Protein AF-A0A6G4ZWG2-F1 (afdb_monomer_lite)

Structure (mmCIF, N/CA/C/O backbone):
data_AF-A0A6G4ZWG2-F1
#
_entry.id   AF-A0A6G4ZWG2-F1
#
loop_
_atom_site.group_PDB
_atom_site.id
_atom_site.type_symbol
_atom_site.label_atom_id
_atom_site.label_alt_id
_atom_site.label_comp_id
_atom_site.label_asym_id
_atom_site.label_entity_id
_atom_site.label_seq_id
_atom_site.pdbx_PDB_ins_code
_atom_site.Cartn_x
_atom_site.Cartn_y
_atom_site.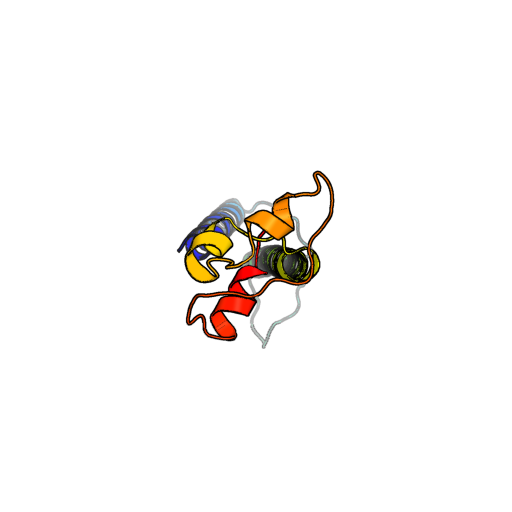Cartn_z
_atom_site.occupancy
_atom_site.B_iso_or_equiv
_atom_site.auth_seq_id
_atom_site.auth_comp_id
_atom_site.auth_asym_id
_atom_site.auth_atom_id
_atom_site.pdbx_PDB_model_num
ATOM 1 N N . MET A 1 1 ? -9.240 -9.780 -1.424 1.00 64.38 1 MET A N 1
ATOM 2 C CA . MET A 1 1 ? -9.679 -9.386 -2.782 1.00 64.38 1 MET A CA 1
ATOM 3 C C . MET A 1 1 ? -9.411 -7.912 -3.076 1.00 64.38 1 MET A C 1
ATOM 5 O O . MET A 1 1 ? -8.618 -7.652 -3.965 1.00 64.38 1 MET A O 1
ATOM 9 N N . LEU A 1 2 ? -9.951 -6.949 -2.316 1.00 79.31 2 LEU A N 1
ATOM 10 C CA . LEU A 1 2 ? -9.750 -5.513 -2.598 1.00 79.31 2 LEU A CA 1
ATOM 11 C C . LEU A 1 2 ? -8.271 -5.064 -2.559 1.00 79.31 2 LEU A C 1
ATOM 13 O O . LEU A 1 2 ? -7.818 -4.364 -3.457 1.00 79.31 2 LEU A O 1
ATOM 17 N N . TYR A 1 3 ? -7.496 -5.540 -1.577 1.00 79.94 3 TYR A N 1
ATOM 18 C CA . TYR A 1 3 ? -6.060 -5.236 -1.470 1.00 79.94 3 TYR A CA 1
ATOM 19 C C . TYR A 1 3 ? -5.234 -5.740 -2.658 1.00 79.94 3 TYR A C 1
ATOM 21 O O . TYR A 1 3 ? -4.290 -5.075 -3.070 1.00 79.94 3 TYR A O 1
ATOM 29 N N . ALA A 1 4 ? -5.607 -6.888 -3.232 1.00 81.31 4 ALA A N 1
ATOM 30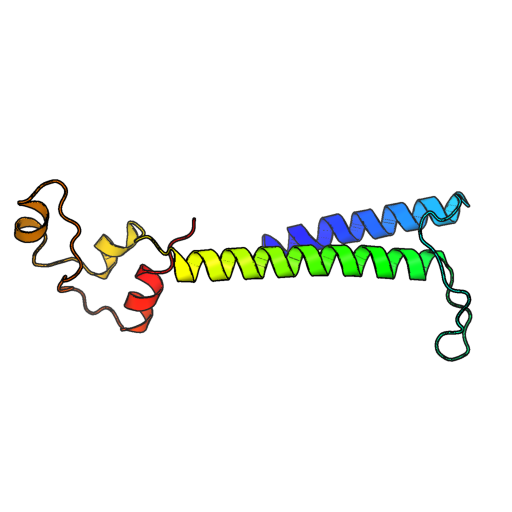 C CA . ALA A 1 4 ? -4.908 -7.437 -4.388 1.00 81.31 4 ALA A CA 1
ATOM 31 C C . ALA A 1 4 ? -5.071 -6.514 -5.602 1.00 81.31 4 ALA A C 1
ATOM 33 O O . ALA A 1 4 ? -4.076 -6.141 -6.212 1.00 81.31 4 ALA A O 1
ATOM 34 N N . TYR A 1 5 ? -6.293 -6.057 -5.894 1.00 88.75 5 TYR A N 1
ATOM 35 C CA . TYR A 1 5 ? -6.530 -5.087 -6.969 1.00 88.75 5 TYR A CA 1
ATOM 36 C C . TYR A 1 5 ? -5.874 -3.729 -6.686 1.00 88.75 5 TYR A C 1
ATOM 38 O O . TYR A 1 5 ? -5.271 -3.146 -7.585 1.00 88.75 5 TYR A O 1
ATOM 46 N N . GLY A 1 6 ? -5.928 -3.262 -5.433 1.00 87.44 6 GLY A N 1
ATOM 47 C CA . GLY A 1 6 ? -5.333 -1.992 -5.011 1.00 87.44 6 GLY A CA 1
ATOM 48 C C . GLY A 1 6 ? -3.809 -1.929 -5.136 1.00 87.44 6 GLY A C 1
ATOM 49 O O . GLY A 1 6 ? -3.269 -0.840 -5.269 1.00 87.44 6 GLY A O 1
ATOM 50 N N . ILE A 1 7 ? -3.116 -3.072 -5.134 1.00 90.12 7 ILE A N 1
ATOM 51 C CA . ILE A 1 7 ? -1.662 -3.154 -5.346 1.00 90.12 7 ILE A CA 1
ATOM 52 C C . ILE A 1 7 ? -1.339 -3.497 -6.806 1.00 90.12 7 ILE A C 1
ATOM 54 O O . ILE A 1 7 ? -0.424 -2.919 -7.391 1.00 90.12 7 ILE A O 1
ATOM 58 N N . LEU A 1 8 ? -2.104 -4.401 -7.424 1.00 90.69 8 LEU A N 1
ATOM 59 C CA . LEU A 1 8 ? -1.857 -4.862 -8.790 1.00 90.69 8 LEU A CA 1
ATOM 60 C C . LEU A 1 8 ? -1.987 -3.721 -9.810 1.00 90.69 8 LEU A C 1
ATOM 62 O O . LEU A 1 8 ? -1.094 -3.527 -10.630 1.00 90.69 8 LEU A O 1
ATOM 66 N N . ILE A 1 9 ? -3.068 -2.938 -9.738 1.00 92.50 9 ILE A N 1
ATOM 67 C CA . ILE A 1 9 ? -3.334 -1.840 -10.678 1.00 92.50 9 ILE A CA 1
ATOM 68 C C . ILE A 1 9 ? -2.189 -0.809 -10.684 1.00 92.50 9 ILE A C 1
ATOM 70 O O . ILE A 1 9 ? -1.605 -0.595 -11.748 1.00 92.50 9 ILE A O 1
ATOM 74 N N . PRO A 1 10 ? -1.785 -0.199 -9.552 1.00 92.19 10 PRO A N 1
ATOM 75 C CA . PRO A 1 10 ? -0.719 0.800 -9.568 1.00 92.19 10 PRO A CA 1
ATOM 76 C C . PRO A 1 10 ? 0.631 0.228 -10.004 1.00 92.19 10 PRO A C 1
ATOM 78 O O . PRO A 1 10 ? 1.342 0.897 -10.749 1.00 92.19 10 PRO A O 1
ATOM 81 N N . ILE A 1 11 ? 0.970 -1.013 -9.631 1.00 91.62 11 ILE A N 1
ATOM 82 C CA . ILE A 1 11 ? 2.218 -1.644 -10.086 1.00 91.62 11 ILE A CA 1
ATOM 83 C C . ILE A 1 11 ? 2.203 -1.832 -11.607 1.00 91.62 11 ILE A C 1
ATOM 85 O O . ILE A 1 11 ? 3.183 -1.492 -12.269 1.00 91.62 11 ILE A O 1
ATOM 89 N N . THR A 1 12 ? 1.097 -2.316 -12.186 1.00 92.88 12 THR A N 1
ATOM 90 C CA . THR A 1 12 ? 0.997 -2.463 -13.650 1.00 92.88 12 THR A CA 1
ATOM 91 C C . THR A 1 12 ? 1.145 -1.122 -14.365 1.00 92.88 12 THR A C 1
ATOM 93 O O . THR A 1 12 ? 1.890 -1.031 -15.339 1.00 92.88 12 THR A O 1
ATOM 96 N N . VAL A 1 13 ? 0.526 -0.059 -13.843 1.00 93.75 13 VAL A N 1
ATOM 97 C CA . VAL A 1 13 ? 0.656 1.296 -14.393 1.00 93.75 13 VAL A CA 1
ATOM 98 C C . VAL A 1 13 ? 2.102 1.794 -14.300 1.00 93.75 13 VAL A C 1
ATOM 100 O O . VAL A 1 13 ? 2.625 2.293 -15.292 1.00 93.75 13 VAL A O 1
ATOM 103 N N . MET A 1 14 ? 2.790 1.605 -13.169 1.00 91.62 14 MET A N 1
ATOM 104 C CA . MET A 1 14 ? 4.203 1.991 -13.015 1.00 91.62 14 MET A CA 1
ATOM 105 C C . MET A 1 14 ? 5.115 1.274 -14.019 1.00 91.62 14 MET A C 1
ATOM 107 O O . MET A 1 14 ? 5.971 1.911 -14.629 1.00 91.62 14 MET A O 1
ATOM 111 N N . VAL A 1 15 ? 4.902 -0.027 -14.245 1.00 91.88 15 VAL A N 1
ATOM 112 C CA . VAL A 1 15 ? 5.669 -0.811 -15.229 1.00 91.88 15 VAL A CA 1
ATOM 113 C C . VAL A 1 15 ? 5.428 -0.305 -16.653 1.00 91.88 15 VAL A C 1
ATOM 115 O O . VAL A 1 15 ? 6.380 -0.138 -17.414 1.00 91.88 15 VAL A O 1
ATOM 118 N N . VAL A 1 16 ? 4.173 -0.028 -17.022 1.00 93.38 16 VAL A N 1
ATOM 119 C CA . VAL A 1 16 ? 3.827 0.496 -18.355 1.00 93.38 16 VAL A CA 1
ATOM 120 C C . VAL A 1 16 ? 4.412 1.895 -18.568 1.00 93.38 16 VAL A C 1
ATOM 122 O O . VAL A 1 16 ? 4.965 2.180 -19.632 1.00 93.38 16 VAL A O 1
ATOM 125 N N . LEU A 1 17 ? 4.344 2.768 -17.562 1.00 90.50 17 LEU A N 1
ATOM 126 C CA . LEU A 1 17 ? 4.875 4.130 -17.646 1.00 90.50 17 LEU A CA 1
ATOM 127 C C . LEU A 1 17 ? 6.402 4.143 -17.769 1.00 90.50 17 LEU A C 1
ATOM 129 O O . LEU A 1 17 ? 6.935 4.778 -18.675 1.00 90.50 17 LEU A O 1
ATOM 133 N N . GLU A 1 18 ? 7.120 3.401 -16.928 1.00 88.25 18 GLU A N 1
ATOM 134 C CA . GLU A 1 18 ? 8.583 3.327 -17.029 1.00 88.25 18 GLU A CA 1
ATOM 135 C C . GLU A 1 18 ? 9.026 2.586 -18.301 1.00 88.25 18 GLU A C 1
ATOM 137 O O . GLU A 1 18 ? 9.996 2.979 -18.949 1.00 88.25 18 GLU A O 1
ATOM 142 N N . GLY A 1 19 ? 8.258 1.587 -18.750 1.00 88.69 19 GLY A N 1
ATOM 143 C CA . GLY A 1 19 ? 8.477 0.911 -20.028 1.00 88.69 19 GLY A CA 1
ATOM 144 C C . GLY A 1 19 ? 8.330 1.845 -21.234 1.00 88.69 19 GLY A C 1
ATOM 145 O O . GLY A 1 19 ? 9.186 1.852 -22.121 1.00 88.69 19 GLY A O 1
ATOM 146 N N . THR A 1 20 ? 7.280 2.670 -21.271 1.00 89.62 20 THR A N 1
ATOM 147 C CA . THR A 1 20 ? 7.074 3.652 -22.351 1.00 89.62 20 THR A CA 1
ATOM 148 C C . THR A 1 20 ? 8.108 4.780 -22.301 1.00 89.62 20 THR A C 1
ATOM 150 O O . THR A 1 20 ? 8.653 5.140 -23.345 1.00 89.62 20 THR A O 1
ATOM 153 N N . ARG A 1 21 ? 8.477 5.275 -21.111 1.00 87.06 21 ARG A N 1
ATOM 154 C CA . ARG A 1 21 ? 9.572 6.250 -20.938 1.00 87.06 21 ARG A CA 1
ATOM 155 C C . ARG A 1 21 ? 10.913 5.710 -21.429 1.00 87.06 21 ARG A C 1
ATOM 157 O O . ARG A 1 21 ? 11.616 6.416 -22.154 1.00 87.06 21 ARG A O 1
ATOM 164 N N . ALA A 1 22 ? 11.231 4.452 -21.115 1.00 84.56 22 ALA A N 1
ATOM 165 C CA . ALA A 1 22 ? 12.443 3.787 -21.588 1.00 84.56 22 ALA A CA 1
ATOM 166 C C . ALA A 1 22 ? 12.467 3.647 -23.121 1.00 84.56 22 ALA A C 1
ATOM 168 O O . ALA A 1 22 ? 13.510 3.846 -23.746 1.00 84.56 22 ALA A O 1
ATOM 169 N N . ARG A 1 23 ? 11.316 3.358 -23.750 1.00 86.69 23 ARG A N 1
ATOM 170 C CA . ARG A 1 23 ? 11.182 3.307 -25.220 1.00 86.69 23 ARG A CA 1
ATOM 171 C C . ARG A 1 23 ? 11.385 4.671 -25.872 1.00 86.69 23 ARG A C 1
ATOM 173 O O . ARG A 1 23 ? 12.086 4.760 -26.875 1.00 86.69 23 ARG A O 1
ATOM 180 N N . MET A 1 24 ? 10.814 5.717 -25.282 1.00 87.25 24 MET A N 1
ATOM 181 C CA . MET A 1 24 ? 10.902 7.095 -25.774 1.00 87.25 24 MET A CA 1
ATOM 182 C C . MET A 1 24 ? 12.250 7.769 -25.457 1.00 87.25 24 MET A C 1
ATOM 184 O O . MET A 1 24 ? 12.441 8.927 -25.815 1.00 87.25 24 MET A O 1
ATOM 188 N N . ARG A 1 25 ? 13.187 7.062 -24.796 1.00 78.44 25 ARG A N 1
ATOM 189 C CA . ARG A 1 25 ? 14.493 7.580 -24.338 1.00 78.44 25 ARG A CA 1
ATOM 190 C C . ARG A 1 25 ? 14.378 8.905 -23.576 1.00 78.44 25 ARG A C 1
ATOM 192 O O . ARG A 1 25 ? 15.246 9.770 -23.678 1.00 78.44 25 ARG A O 1
ATOM 199 N N . VAL A 1 26 ? 13.295 9.064 -22.818 1.00 80.31 26 VAL A N 1
ATOM 200 C CA . VAL A 1 26 ? 13.099 10.235 -21.961 1.00 80.31 26 VAL A CA 1
ATOM 201 C C . VAL A 1 26 ? 14.147 10.191 -20.852 1.00 80.31 26 VAL A C 1
ATOM 203 O O . VAL A 1 26 ? 14.412 9.125 -20.296 1.00 80.31 26 VAL A O 1
ATOM 206 N N . HIS A 1 27 ? 14.746 11.339 -20.532 1.00 72.94 27 HIS A N 1
ATOM 207 C CA . HIS A 1 27 ? 15.726 11.429 -19.453 1.00 72.94 27 HIS A CA 1
ATOM 208 C C . HIS A 1 27 ? 15.138 10.926 -18.126 1.00 72.94 27 HIS A C 1
ATOM 210 O O . HIS A 1 27 ? 14.002 11.246 -17.754 1.00 72.94 27 HIS A O 1
ATOM 216 N N . GLU A 1 28 ? 15.925 10.131 -17.407 1.00 69.25 28 GLU A N 1
ATOM 217 C CA . GLU A 1 28 ? 15.550 9.651 -16.083 1.00 69.25 28 GLU A CA 1
ATOM 218 C C . GLU A 1 28 ? 15.533 10.789 -15.069 1.00 69.25 28 GLU A C 1
ATOM 220 O O . GLU A 1 28 ? 16.423 11.635 -15.027 1.00 69.25 28 GLU A O 1
ATOM 225 N N . THR A 1 29 ? 14.496 10.786 -14.238 1.00 69.25 29 THR A N 1
ATOM 226 C CA . THR A 1 29 ? 14.267 11.790 -13.193 1.00 69.25 29 THR A CA 1
ATOM 227 C C . THR A 1 29 ? 14.862 11.386 -11.845 1.00 69.25 29 THR A C 1
ATOM 229 O O . THR A 1 29 ? 14.971 12.218 -10.951 1.00 69.25 29 THR A O 1
ATOM 232 N N . VAL A 1 30 ? 15.221 10.111 -11.675 1.00 72.19 30 VAL A N 1
ATOM 233 C CA . VAL A 1 30 ? 15.754 9.551 -10.426 1.00 72.19 30 VAL A CA 1
ATOM 234 C C . VAL A 1 30 ? 17.256 9.339 -10.581 1.00 72.19 30 VAL A C 1
ATOM 236 O O . VAL A 1 30 ? 17.719 8.924 -11.639 1.00 72.19 30 VAL A O 1
ATOM 239 N N . ILE A 1 31 ? 18.019 9.627 -9.524 1.00 69.62 31 ILE A N 1
ATOM 240 C CA . ILE A 1 31 ? 19.476 9.457 -9.504 1.00 69.62 31 ILE A CA 1
ATOM 241 C C . ILE A 1 31 ? 19.795 7.961 -9.605 1.00 69.62 31 ILE A C 1
ATOM 243 O O . ILE A 1 31 ? 19.758 7.236 -8.611 1.00 69.62 31 ILE A O 1
ATOM 247 N N . THR A 1 32 ? 20.106 7.494 -10.811 1.00 68.50 32 THR A N 1
ATOM 248 C CA . THR A 1 32 ? 20.556 6.126 -11.054 1.00 68.50 32 THR A CA 1
ATOM 249 C C . THR A 1 32 ? 22.045 5.994 -10.767 1.00 68.50 32 THR A C 1
ATOM 251 O O . THR A 1 32 ? 22.878 6.817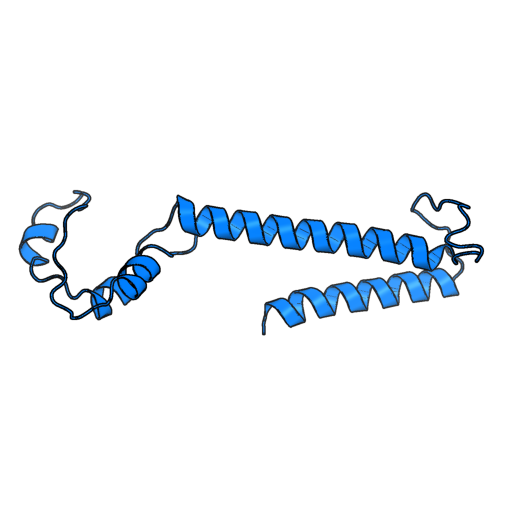 -11.154 1.00 68.50 32 THR A O 1
ATOM 254 N N . SER A 1 33 ? 22.403 4.945 -10.027 1.00 65.31 33 SER A N 1
ATOM 255 C CA . SER A 1 33 ? 23.790 4.683 -9.667 1.00 65.31 33 SER A CA 1
ATOM 256 C C . SER A 1 33 ? 24.406 3.760 -10.709 1.00 65.31 33 SER A C 1
ATOM 258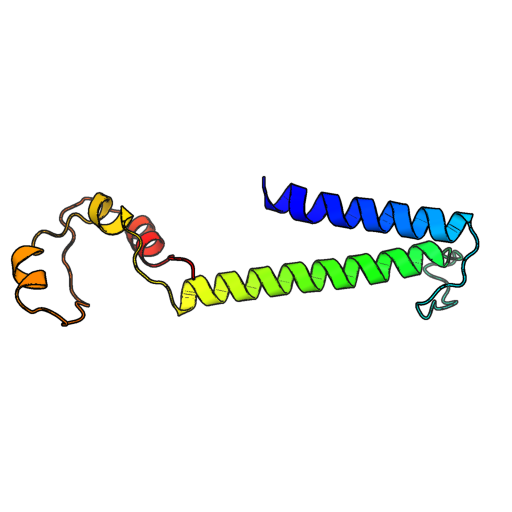 O O . SER A 1 33 ? 23.881 2.682 -10.987 1.00 65.31 33 SER A O 1
ATOM 260 N N . LYS A 1 34 ? 25.581 4.115 -11.240 1.00 62.28 34 LYS A N 1
ATOM 261 C CA . LYS A 1 34 ? 26.384 3.228 -12.107 1.00 62.28 34 LYS A CA 1
ATOM 262 C C . LYS A 1 34 ? 27.060 2.089 -11.322 1.00 62.28 34 LYS A C 1
ATOM 264 O O . LYS A 1 34 ? 28.123 1.611 -11.711 1.00 62.28 34 LYS A O 1
ATOM 269 N N . LYS A 1 35 ? 26.503 1.687 -10.176 1.00 60.91 35 LYS A N 1
ATOM 270 C CA . LYS A 1 35 ? 27.044 0.590 -9.374 1.00 60.91 35 LYS A CA 1
ATOM 271 C C . LYS A 1 35 ? 26.722 -0.729 -10.065 1.00 60.91 35 LYS A C 1
ATOM 273 O O . LYS A 1 35 ? 25.578 -1.009 -10.410 1.00 60.91 35 LYS A O 1
ATOM 278 N N . LEU A 1 36 ? 27.761 -1.528 -10.271 1.00 62.19 36 LEU A N 1
ATOM 279 C CA . LEU A 1 36 ? 27.672 -2.849 -10.872 1.00 62.19 36 LEU A CA 1
ATOM 280 C C . LEU A 1 36 ? 27.049 -3.801 -9.840 1.00 62.19 36 LEU A C 1
ATOM 282 O O . LEU A 1 36 ? 27.728 -4.242 -8.911 1.00 62.19 36 LEU A O 1
ATOM 286 N N . LEU A 1 37 ? 25.750 -4.085 -9.956 1.00 64.12 37 LEU A N 1
ATOM 287 C CA . LEU A 1 37 ? 25.112 -5.082 -9.102 1.00 64.12 37 LEU A CA 1
ATOM 288 C C . LEU A 1 37 ? 25.562 -6.462 -9.585 1.00 64.12 37 LEU A C 1
ATOM 290 O O . LEU A 1 37 ? 25.257 -6.862 -10.706 1.00 64.12 37 LEU A O 1
ATOM 294 N N . LEU A 1 38 ? 26.321 -7.173 -8.752 1.00 63.72 38 LEU A N 1
ATOM 295 C CA . LEU A 1 38 ? 26.698 -8.565 -9.003 1.00 63.72 38 LEU A CA 1
ATOM 296 C C . LEU A 1 38 ? 27.320 -8.792 -10.399 1.00 63.72 38 LEU A C 1
ATOM 298 O O . LEU A 1 38 ? 27.032 -9.776 -11.075 1.00 63.72 38 LEU A O 1
ATOM 302 N N . ARG A 1 39 ? 28.199 -7.870 -10.825 1.00 65.31 39 ARG A N 1
ATOM 303 C CA . ARG A 1 39 ? 29.008 -7.975 -12.056 1.00 65.31 39 ARG A CA 1
ATOM 304 C C . ARG A 1 39 ? 28.253 -7.757 -13.381 1.00 65.31 39 ARG A C 1
ATOM 306 O O . ARG A 1 39 ? 28.892 -7.811 -14.428 1.00 65.31 39 ARG A O 1
ATOM 313 N N . TRP A 1 40 ? 26.950 -7.457 -13.354 1.00 71.44 40 TRP A N 1
ATOM 314 C CA . TRP A 1 40 ? 26.149 -7.130 -14.543 1.00 71.44 40 TRP A CA 1
ATOM 315 C C . TRP A 1 40 ? 25.725 -5.650 -14.565 1.00 71.44 40 TRP A C 1
ATOM 317 O O . TRP A 1 40 ? 25.377 -5.088 -13.521 1.00 71.44 40 TRP A O 1
ATOM 327 N N . PRO A 1 41 ? 25.743 -4.985 -15.738 1.00 70.56 41 PRO A N 1
ATOM 328 C CA . PRO A 1 41 ? 25.210 -3.636 -15.870 1.00 70.56 41 PRO A CA 1
ATOM 329 C C . PRO A 1 41 ? 23.680 -3.682 -15.773 1.00 70.56 41 PRO A C 1
ATOM 331 O O . PRO A 1 41 ? 23.005 -4.234 -16.640 1.00 70.56 41 PRO A O 1
ATOM 334 N N . VAL A 1 42 ? 23.122 -3.105 -14.709 1.00 78.50 42 VAL A N 1
ATOM 335 C CA . VAL A 1 42 ? 21.667 -2.997 -14.545 1.00 78.50 42 VAL A CA 1
ATOM 336 C C . VAL A 1 42 ? 21.158 -1.850 -15.422 1.00 78.50 42 VAL A C 1
ATOM 338 O O . VAL A 1 42 ? 21.668 -0.733 -15.277 1.00 78.50 42 VAL A O 1
ATOM 341 N N . PRO A 1 43 ? 20.170 -2.076 -16.312 1.00 80.12 43 PRO A N 1
ATOM 342 C CA . PRO A 1 43 ? 19.602 -1.005 -17.114 1.00 80.12 43 PRO A CA 1
ATOM 343 C C . PRO A 1 43 ? 18.961 0.035 -16.192 1.00 80.12 43 PRO A C 1
ATOM 345 O O . PRO A 1 43 ? 18.315 -0.325 -15.203 1.00 80.12 43 PRO A O 1
ATOM 348 N N . PRO A 1 44 ? 19.124 1.323 -16.500 1.00 79.31 44 PRO A N 1
ATOM 349 C CA . PRO A 1 44 ? 18.794 2.374 -15.554 1.00 79.31 44 PRO A CA 1
ATOM 350 C C . PRO A 1 44 ? 17.264 2.442 -15.312 1.00 79.31 44 PRO A C 1
ATOM 352 O O . PRO A 1 44 ? 16.834 2.550 -14.164 1.00 79.31 44 PRO A O 1
ATOM 355 N N . ALA A 1 45 ? 16.444 2.096 -16.316 1.00 81.56 45 ALA A N 1
ATOM 356 C CA . ALA A 1 45 ? 14.990 1.944 -16.181 1.00 81.56 45 ALA A CA 1
ATOM 357 C C . ALA A 1 45 ? 14.566 0.923 -15.104 1.00 81.56 45 ALA A C 1
ATOM 359 O O . ALA A 1 45 ? 13.560 1.110 -14.423 1.00 81.56 45 ALA A O 1
ATOM 360 N N . LEU A 1 46 ? 15.341 -0.152 -14.912 1.00 84.00 46 LEU A N 1
ATOM 361 C CA . LEU A 1 46 ? 15.048 -1.158 -13.887 1.00 84.00 46 LEU A CA 1
ATOM 362 C C . LEU A 1 46 ? 15.383 -0.647 -12.480 1.00 84.00 46 LEU A C 1
ATOM 364 O O . LEU A 1 46 ? 14.693 -0.991 -11.522 1.00 84.00 46 LEU A O 1
ATOM 368 N N . GLN A 1 47 ? 16.399 0.211 -12.352 1.00 85.44 47 GLN A N 1
ATOM 369 C CA . GLN A 1 47 ? 16.718 0.872 -11.086 1.00 85.44 47 GLN A CA 1
ATOM 370 C C . GLN A 1 47 ? 15.615 1.862 -10.690 1.00 85.44 47 GLN A C 1
ATOM 372 O O . GLN A 1 47 ? 15.186 1.868 -9.537 1.00 85.44 47 GLN A O 1
ATOM 377 N N . VAL A 1 48 ? 15.121 2.659 -11.646 1.00 86.12 48 VAL A N 1
ATOM 378 C CA . VAL A 1 48 ? 14.012 3.597 -11.409 1.00 86.12 48 VAL A CA 1
ATOM 379 C C . VAL A 1 48 ? 12.750 2.843 -11.000 1.00 86.12 48 VAL A C 1
ATOM 381 O O . VAL A 1 48 ? 12.143 3.172 -9.980 1.00 86.12 48 VAL A O 1
ATOM 384 N N . LEU A 1 49 ? 12.395 1.785 -11.735 1.00 88.25 49 LEU A N 1
ATOM 385 C CA . LEU A 1 49 ? 11.238 0.951 -11.421 1.00 88.25 49 LEU A CA 1
ATOM 386 C C . LEU A 1 49 ? 11.329 0.359 -10.006 1.00 88.25 49 LEU A C 1
ATOM 388 O O . LEU A 1 49 ? 10.350 0.399 -9.261 1.00 88.25 49 LEU A O 1
ATOM 392 N N . TYR A 1 50 ? 12.505 -0.142 -9.614 1.00 87.94 50 TYR A N 1
ATOM 393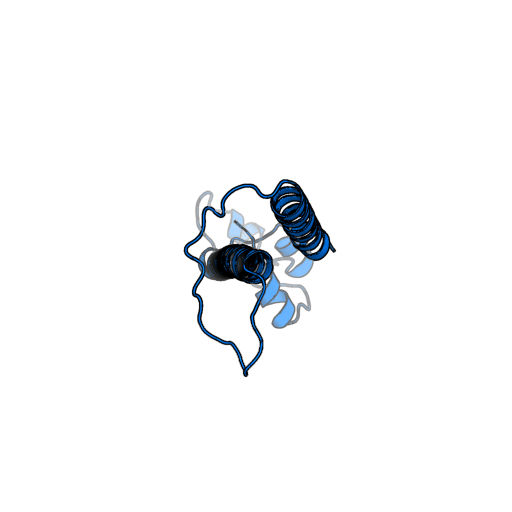 C CA . TYR A 1 50 ? 12.739 -0.673 -8.271 1.00 87.94 50 TYR A CA 1
ATOM 394 C C . TYR A 1 50 ? 12.482 0.380 -7.186 1.00 87.94 50 TYR A C 1
ATOM 396 O O . TYR A 1 50 ? 11.733 0.122 -6.245 1.00 87.94 50 TYR A O 1
ATOM 404 N N . VAL A 1 51 ? 13.042 1.586 -7.337 1.00 89.19 51 VAL A N 1
ATOM 405 C CA . VAL A 1 51 ? 12.851 2.676 -6.367 1.00 89.19 51 VAL A CA 1
ATOM 406 C C . VAL A 1 51 ? 11.373 3.056 -6.250 1.00 89.19 51 VAL A C 1
ATOM 408 O O . VAL A 1 51 ? 10.859 3.167 -5.138 1.00 89.19 51 VAL A O 1
ATOM 411 N N . MET A 1 52 ? 10.670 3.203 -7.376 1.00 89.25 52 MET A N 1
ATOM 412 C CA . MET A 1 52 ? 9.254 3.590 -7.391 1.00 89.25 52 MET A CA 1
ATOM 413 C C . MET A 1 52 ? 8.366 2.547 -6.704 1.00 89.25 52 MET A C 1
ATOM 415 O O . MET A 1 52 ? 7.534 2.898 -5.865 1.00 89.25 52 MET A O 1
ATOM 419 N N . ILE A 1 53 ? 8.582 1.261 -6.999 1.00 91.69 53 ILE A N 1
ATOM 420 C CA . ILE A 1 53 ? 7.842 0.163 -6.363 1.00 91.69 53 ILE A CA 1
ATOM 421 C C . ILE A 1 53 ? 8.138 0.114 -4.860 1.00 91.69 53 ILE A C 1
ATOM 423 O O . ILE A 1 53 ? 7.210 -0.017 -4.063 1.00 91.69 53 ILE A O 1
ATOM 427 N N . CYS A 1 54 ? 9.402 0.257 -4.451 1.00 91.12 54 CYS A N 1
ATOM 428 C CA . CYS A 1 54 ? 9.774 0.253 -3.037 1.00 91.12 54 CYS A CA 1
ATOM 429 C C . CYS A 1 54 ? 9.097 1.383 -2.253 1.00 91.12 54 CYS A C 1
ATOM 431 O O . CYS A 1 54 ? 8.533 1.129 -1.189 1.00 91.12 54 CYS A O 1
ATOM 433 N N . VAL A 1 55 ? 9.114 2.614 -2.774 1.00 92.12 55 VAL A N 1
ATOM 434 C CA . VAL A 1 55 ? 8.472 3.763 -2.114 1.00 92.12 55 VAL A CA 1
ATOM 435 C C . VAL A 1 55 ? 6.959 3.558 -2.013 1.00 92.12 55 VAL A C 1
ATOM 437 O O . VAL A 1 55 ? 6.378 3.798 -0.954 1.00 92.12 55 VAL A O 1
ATOM 440 N N . PHE A 1 56 ? 6.325 3.052 -3.074 1.00 93.19 56 PHE A N 1
ATOM 441 C CA . PHE A 1 56 ? 4.897 2.740 -3.072 1.00 93.19 56 PHE A CA 1
ATOM 442 C C . PHE A 1 56 ? 4.529 1.681 -2.025 1.00 93.19 56 PHE A C 1
ATOM 444 O O . PHE A 1 56 ? 3.625 1.899 -1.218 1.00 93.19 56 PHE A O 1
ATOM 451 N N . LEU A 1 57 ? 5.244 0.551 -2.003 1.00 92.44 57 LEU A N 1
ATOM 452 C CA . LEU A 1 57 ? 4.987 -0.532 -1.052 1.00 92.44 57 LEU A CA 1
ATOM 453 C C . LEU A 1 57 ? 5.207 -0.084 0.391 1.00 92.44 57 LEU A C 1
ATOM 455 O O . LEU A 1 57 ? 4.418 -0.439 1.263 1.00 92.44 57 LEU A O 1
ATOM 459 N N . MET A 1 58 ? 6.236 0.728 0.640 1.00 94.75 58 MET A N 1
ATOM 460 C CA . MET A 1 58 ? 6.481 1.290 1.964 1.00 94.75 58 MET A CA 1
ATOM 461 C C . MET A 1 58 ? 5.312 2.173 2.413 1.00 94.75 58 MET A C 1
ATOM 463 O O . MET A 1 58 ? 4.830 2.009 3.529 1.00 94.75 58 MET A O 1
ATOM 467 N N . GLY A 1 59 ? 4.807 3.053 1.542 1.00 93.81 59 GLY A N 1
ATOM 468 C CA . GLY A 1 59 ? 3.639 3.888 1.839 1.00 93.81 59 GLY A CA 1
ATOM 469 C C . GLY A 1 59 ? 2.356 3.082 2.069 1.00 93.81 59 GLY A C 1
ATOM 470 O O . GLY A 1 59 ? 1.574 3.387 2.971 1.00 93.81 59 GLY A O 1
ATOM 471 N N . ALA A 1 60 ? 2.147 2.019 1.291 1.00 92.06 60 ALA A N 1
ATOM 472 C CA . ALA A 1 60 ? 1.011 1.121 1.473 1.00 92.06 60 ALA A CA 1
ATOM 473 C C . ALA A 1 60 ? 1.092 0.368 2.812 1.00 92.06 60 ALA A C 1
ATOM 475 O O . ALA A 1 60 ? 0.106 0.316 3.549 1.00 92.06 60 ALA A O 1
ATOM 476 N N . ALA A 1 61 ? 2.269 -0.161 3.155 1.00 91.81 61 ALA A N 1
ATOM 477 C CA . ALA A 1 61 ? 2.498 -0.893 4.396 1.00 91.81 61 ALA A CA 1
ATOM 478 C C . ALA A 1 61 ? 2.354 0.003 5.633 1.00 91.81 61 ALA A C 1
ATOM 480 O O . ALA A 1 61 ? 1.711 -0.395 6.603 1.00 91.81 61 ALA A O 1
ATOM 481 N N . THR A 1 62 ? 2.895 1.226 5.603 1.00 94.44 62 THR A N 1
ATOM 482 C CA . THR A 1 62 ? 2.744 2.170 6.721 1.00 94.44 62 THR A CA 1
ATOM 483 C C . THR A 1 62 ? 1.294 2.592 6.893 1.00 94.44 62 THR A C 1
ATOM 485 O O . THR A 1 62 ? 0.802 2.599 8.016 1.00 94.44 62 THR A O 1
ATOM 488 N N . SER A 1 63 ? 0.578 2.859 5.799 1.00 90.31 63 SER A N 1
ATOM 489 C CA . SER A 1 63 ? -0.851 3.184 5.852 1.00 90.31 63 SER A CA 1
ATOM 490 C C . SER A 1 63 ? -1.658 2.045 6.476 1.00 90.31 63 SER A C 1
ATOM 492 O O . SER A 1 63 ? -2.471 2.285 7.364 1.00 90.31 63 SER A O 1
ATOM 494 N N . GLN A 1 64 ? -1.397 0.797 6.075 1.00 88.94 64 GLN A N 1
ATOM 495 C CA . GLN A 1 64 ? -2.052 -0.374 6.661 1.00 88.94 64 GLN A CA 1
ATOM 496 C C . GLN A 1 64 ? -1.745 -0.502 8.152 1.00 88.94 64 GLN A C 1
ATOM 498 O O . GLN A 1 64 ? -2.674 -0.566 8.955 1.00 88.94 64 GLN A O 1
ATOM 503 N N . LEU A 1 65 ? -0.467 -0.436 8.527 1.00 91.25 6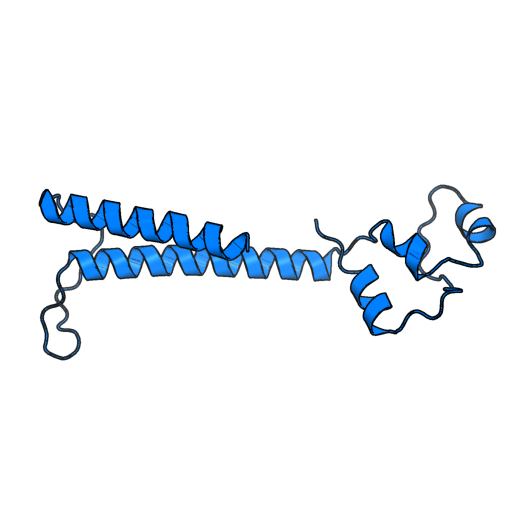5 LEU A N 1
ATOM 504 C CA . LEU A 1 65 ? -0.038 -0.529 9.919 1.00 91.25 65 LEU A CA 1
ATOM 505 C C . LEU A 1 65 ? -0.693 0.554 10.785 1.00 91.25 65 LEU A C 1
ATOM 507 O O . LEU A 1 65 ? -1.217 0.250 11.852 1.00 91.25 65 LEU A O 1
ATOM 511 N N . ILE A 1 66 ? -0.714 1.803 10.315 1.00 89.88 66 ILE A N 1
ATOM 512 C CA . ILE A 1 66 ? -1.342 2.922 11.025 1.00 89.88 66 ILE A CA 1
ATOM 513 C C . ILE A 1 66 ? -2.841 2.677 11.186 1.00 89.88 66 ILE A C 1
ATOM 515 O O . ILE A 1 66 ? -3.365 2.857 12.282 1.00 89.88 66 ILE A O 1
ATOM 519 N N . THR A 1 67 ? -3.535 2.241 10.129 1.00 86.19 67 THR A N 1
ATOM 520 C CA . THR A 1 67 ? -4.975 1.962 10.224 1.00 86.19 67 THR A CA 1
ATOM 521 C C . THR A 1 67 ? -5.276 0.807 11.166 1.00 86.19 67 THR A C 1
ATOM 523 O O . THR A 1 67 ? -6.271 0.859 11.881 1.00 86.19 67 THR A O 1
ATOM 526 N N . ASP A 1 68 ? -4.430 -0.219 11.204 1.00 81.94 68 ASP A N 1
ATOM 527 C CA . ASP A 1 68 ? -4.621 -1.342 12.111 1.00 81.94 68 ASP A CA 1
ATOM 528 C C . ASP A 1 68 ? -4.352 -0.917 13.551 1.00 81.94 68 ASP A C 1
ATOM 530 O O . ASP A 1 68 ? -5.201 -1.145 14.410 1.00 81.94 68 ASP A O 1
ATOM 534 N N . ILE A 1 69 ? -3.264 -0.187 13.812 1.00 84.31 69 ILE A N 1
ATOM 535 C CA . ILE A 1 69 ? -3.006 0.406 15.129 1.00 84.31 69 ILE A CA 1
ATOM 536 C C . ILE A 1 69 ? -4.194 1.276 15.557 1.00 84.31 69 ILE A C 1
ATOM 538 O O . ILE A 1 69 ? -4.696 1.097 16.659 1.00 84.31 69 ILE A O 1
ATOM 542 N N . ALA A 1 70 ? -4.697 2.156 14.688 1.00 81.12 70 ALA A N 1
ATOM 543 C CA . ALA A 1 70 ? -5.835 3.025 14.989 1.00 81.12 70 ALA A CA 1
ATOM 544 C C . ALA A 1 70 ? -7.116 2.240 15.336 1.00 81.12 70 ALA A C 1
ATOM 546 O O . ALA A 1 70 ? -7.842 2.619 16.256 1.00 81.12 70 ALA A O 1
ATOM 547 N N . LYS A 1 71 ? -7.380 1.117 14.650 1.00 70.62 71 LYS A N 1
ATOM 548 C CA . LYS A 1 71 ? -8.502 0.217 14.981 1.00 70.62 71 LYS A CA 1
ATOM 549 C C . LYS A 1 71 ? -8.354 -0.374 16.378 1.00 70.62 71 LYS A C 1
ATOM 551 O O . LYS A 1 71 ? -9.334 -0.427 17.114 1.00 70.62 71 LYS A O 1
ATOM 556 N N . TYR A 1 72 ? -7.147 -0.811 16.736 1.00 67.38 72 TYR A N 1
ATOM 557 C CA . TYR A 1 72 ? -6.879 -1.418 18.040 1.00 67.38 72 TYR A CA 1
ATOM 558 C C . TYR A 1 72 ? -6.791 -0.396 19.182 1.00 67.38 72 TYR A C 1
ATOM 560 O O . TYR A 1 72 ? -7.032 -0.769 20.328 1.00 67.38 72 TYR A O 1
ATOM 568 N N . THR A 1 73 ? -6.463 0.870 18.904 1.00 71.12 73 THR A N 1
ATOM 569 C CA . THR A 1 73 ? -6.335 1.914 19.934 1.00 71.12 73 THR A CA 1
ATOM 570 C C . THR A 1 73 ? -7.636 2.665 20.211 1.00 71.12 73 THR A C 1
ATOM 572 O O . THR A 1 73 ? -7.913 2.955 21.371 1.00 71.12 73 THR A O 1
ATOM 575 N N . ILE A 1 74 ? -8.438 2.984 19.185 1.00 69.75 74 ILE A N 1
ATOM 576 C CA . ILE A 1 74 ? -9.658 3.805 19.336 1.00 69.75 74 ILE A CA 1
ATOM 577 C C . ILE A 1 74 ? -10.921 2.938 19.470 1.00 69.75 74 ILE A C 1
ATOM 579 O O . ILE A 1 74 ? -11.846 3.329 20.178 1.00 69.75 74 ILE A O 1
ATOM 583 N N . GLY A 1 75 ? -10.954 1.781 18.793 1.00 60.50 75 GLY A N 1
ATOM 584 C CA . GLY A 1 75 ? -11.963 0.714 18.867 1.00 60.50 75 GLY A CA 1
ATOM 585 C C . GLY A 1 75 ? -13.324 1.065 19.486 1.00 60.50 75 GLY A C 1
ATOM 586 O O . GLY A 1 75 ? -13.558 0.813 20.669 1.00 60.50 75 GLY A O 1
ATOM 587 N N . ARG A 1 76 ? -14.265 1.593 18.686 1.00 59.00 76 ARG A N 1
ATOM 588 C CA . ARG A 1 76 ? -15.687 1.706 19.092 1.00 59.00 76 ARG A CA 1
ATOM 589 C C . ARG A 1 76 ? -16.336 0.308 19.178 1.00 59.00 76 ARG A C 1
ATOM 591 O O . ARG A 1 76 ? -15.702 -0.685 18.837 1.00 59.00 76 ARG A O 1
ATOM 598 N N . LEU A 1 77 ? -17.596 0.187 19.599 1.00 56.78 77 LEU A N 1
ATOM 599 C CA . LEU A 1 77 ? -18.370 -1.063 19.458 1.00 56.78 77 LEU A CA 1
ATOM 600 C C . LEU A 1 77 ? -19.222 -1.006 18.177 1.00 56.78 77 LEU A C 1
ATOM 602 O O . LEU A 1 77 ? -19.909 -0.010 17.941 1.00 56.78 77 LEU A O 1
ATOM 606 N N . ARG A 1 78 ? -19.198 -2.063 17.351 1.00 60.75 78 ARG A N 1
ATOM 607 C CA . ARG A 1 78 ? -20.077 -2.204 16.172 1.00 60.75 78 ARG A CA 1
ATOM 608 C C . ARG A 1 78 ? -21.456 -2.744 16.579 1.00 60.75 78 ARG A C 1
ATOM 610 O O . ARG A 1 78 ? -21.529 -3.510 17.535 1.00 60.75 78 ARG A O 1
ATOM 617 N N . PRO A 1 79 ? -22.532 -2.449 15.825 1.00 59.41 79 PRO A N 1
ATOM 618 C CA . PRO A 1 79 ? -23.896 -2.918 16.116 1.00 59.41 79 PRO A CA 1
ATOM 619 C C . PRO A 1 79 ? -24.045 -4.443 16.282 1.00 59.41 79 PRO A C 1
ATOM 621 O O . PRO A 1 79 ? -24.887 -4.867 17.066 1.00 59.41 79 PRO A O 1
ATOM 624 N N . HIS A 1 80 ? -23.172 -5.258 15.673 1.00 65.25 80 HIS A N 1
ATOM 625 C CA . HIS A 1 80 ? -23.137 -6.721 15.873 1.00 65.25 80 HIS A CA 1
ATOM 626 C C . HIS A 1 80 ? -22.860 -7.150 17.331 1.00 65.25 80 HIS A C 1
ATOM 628 O O . HIS A 1 80 ? -23.090 -8.296 17.710 1.00 65.25 80 HIS A O 1
ATOM 634 N N . PHE A 1 81 ? -22.410 -6.218 18.177 1.00 67.19 81 PHE A N 1
ATOM 635 C CA . PHE A 1 81 ? -22.314 -6.418 19.617 1.00 67.19 81 PHE A CA 1
ATOM 636 C C . PHE A 1 81 ? -23.642 -6.777 20.267 1.00 67.19 81 PHE A C 1
ATOM 638 O O . PHE A 1 81 ? -23.671 -7.659 21.125 1.00 67.19 81 PHE A O 1
ATOM 645 N N . PHE A 1 82 ? -24.737 -6.139 19.855 1.00 66.56 82 PHE A N 1
ATOM 646 C CA . PHE A 1 82 ? -26.046 -6.452 20.419 1.00 66.56 82 PHE A CA 1
ATOM 647 C C . PHE A 1 82 ? -26.511 -7.856 20.026 1.00 66.56 82 PHE A C 1
ATOM 649 O O . PHE A 1 82 ? -27.095 -8.542 20.863 1.00 66.56 82 PHE A O 1
ATOM 656 N N . ASP A 1 83 ? -26.168 -8.304 18.815 1.00 68.44 83 ASP A N 1
ATOM 657 C CA . ASP A 1 83 ? -26.541 -9.626 18.309 1.00 68.44 83 ASP A CA 1
ATOM 658 C C . ASP A 1 83 ? -25.788 -10.758 19.018 1.00 68.44 83 ASP A C 1
ATOM 660 O O . ASP A 1 83 ? -26.389 -11.784 19.329 1.00 68.44 83 ASP A O 1
ATOM 664 N N . LEU A 1 84 ? -24.493 -10.576 19.311 1.00 67.94 84 LEU A N 1
ATOM 665 C CA . LEU A 1 84 ? -23.678 -11.615 19.954 1.00 67.94 84 LEU A CA 1
ATOM 666 C C . LEU A 1 84 ? -23.755 -11.610 21.483 1.00 67.94 84 LEU A C 1
ATOM 668 O O . LEU A 1 84 ? -23.877 -12.666 22.100 1.00 67.94 84 LEU A O 1
ATOM 672 N N . CYS A 1 85 ? -23.633 -10.439 22.113 1.00 70.38 85 CYS A N 1
ATOM 673 C CA . CYS A 1 85 ? -23.547 -10.349 23.571 1.00 70.38 85 CYS A CA 1
ATOM 674 C C . CYS A 1 85 ? -24.928 -10.439 24.236 1.00 70.38 85 CYS A C 1
ATOM 676 O O . CYS A 1 85 ? -25.020 -10.977 25.340 1.00 70.38 85 CYS A O 1
ATOM 678 N N . GLN A 1 86 ? -25.986 -9.932 23.582 1.00 69.81 86 GLN A N 1
ATOM 679 C CA . GLN A 1 86 ? -27.360 -9.868 24.108 1.00 69.81 86 GLN A CA 1
ATOM 680 C C . GLN A 1 86 ? -27.400 -9.485 25.604 1.00 69.81 86 GLN A C 1
ATOM 682 O O . GLN A 1 86 ? -27.588 -10.340 26.475 1.00 69.81 86 GLN A O 1
ATOM 687 N N . PRO A 1 87 ? -27.158 -8.207 25.941 1.00 71.38 87 PRO A N 1
ATOM 688 C CA . PRO A 1 87 ? -26.986 -7.788 27.327 1.00 71.38 87 PRO A CA 1
ATOM 689 C C . PRO A 1 87 ? -28.274 -7.972 28.143 1.00 71.38 87 PRO A C 1
ATOM 691 O O . PRO A 1 87 ? -29.299 -7.348 27.868 1.00 71.38 87 PRO A O 1
ATOM 694 N N . LEU A 1 88 ? -28.193 -8.765 29.214 1.00 68.88 88 LEU A N 1
ATOM 695 C CA . LEU A 1 88 ? -29.314 -9.042 30.128 1.00 68.88 88 LEU A CA 1
ATOM 696 C C . LEU A 1 88 ? -29.785 -7.786 30.889 1.00 68.88 88 LEU A C 1
ATOM 698 O O . LEU A 1 88 ? -30.949 -7.677 31.266 1.00 68.88 88 LEU A O 1
ATOM 702 N N . ASN A 1 89 ? -28.892 -6.808 31.076 1.00 67.44 89 ASN A N 1
ATOM 703 C CA . ASN A 1 89 ? -29.109 -5.614 31.900 1.00 67.44 89 ASN A CA 1
ATOM 704 C C . ASN A 1 89 ? -29.392 -4.330 31.097 1.00 67.44 89 ASN A C 1
ATOM 706 O O . ASN A 1 89 ? -29.171 -3.226 31.595 1.00 67.44 89 ASN A O 1
ATOM 710 N N . LEU A 1 90 ? -29.898 -4.441 29.863 1.00 68.12 90 LEU A N 1
ATOM 711 C CA . LEU A 1 90 ? -30.075 -3.291 28.964 1.00 68.12 90 LEU A CA 1
ATOM 712 C C . LEU A 1 90 ? -30.977 -2.185 29.553 1.00 68.12 90 LEU A C 1
ATOM 714 O O . LEU A 1 90 ? -30.664 -1.003 29.441 1.00 68.12 90 LEU A O 1
ATOM 718 N N . LYS A 1 91 ? -32.058 -2.555 30.255 1.00 65.12 91 LYS A N 1
ATOM 719 C CA . LYS A 1 91 ? -32.972 -1.590 30.900 1.00 65.12 91 LYS A CA 1
ATOM 720 C C . LYS A 1 91 ? -32.317 -0.798 32.037 1.00 65.12 91 LYS A C 1
ATOM 722 O O . LYS A 1 91 ? -32.598 0.386 32.178 1.00 65.12 91 LYS A O 1
ATOM 727 N N . ALA A 1 92 ? -31.448 -1.430 32.828 1.00 66.44 92 ALA A N 1
ATOM 728 C CA . ALA A 1 92 ? -30.729 -0.758 33.911 1.00 66.44 92 ALA A CA 1
ATOM 729 C C . ALA A 1 92 ? -29.612 0.145 33.363 1.00 66.44 92 ALA A C 1
ATOM 731 O O . ALA A 1 92 ? -29.424 1.262 33.842 1.00 66.44 92 ALA A O 1
ATOM 732 N N . LEU A 1 93 ? -28.926 -0.314 32.312 1.00 67.06 93 LEU A N 1
ATOM 733 C CA . LEU A 1 93 ? -27.874 0.429 31.621 1.00 67.06 93 LEU A CA 1
ATOM 734 C C . LEU A 1 93 ? -28.383 1.709 30.949 1.00 67.06 93 LEU A C 1
ATOM 736 O O . LEU A 1 93 ? -27.745 2.752 31.045 1.00 67.06 93 LEU A O 1
ATOM 740 N N . CYS A 1 94 ? -29.536 1.639 30.283 1.00 68.56 94 CYS A N 1
ATOM 741 C CA . CYS A 1 94 ? -30.116 2.772 29.561 1.00 68.56 94 CYS A CA 1
ATOM 742 C C . CYS A 1 94 ? -30.950 3.709 30.452 1.00 68.56 94 CYS A C 1
ATOM 744 O O . CYS A 1 94 ? -31.510 4.681 29.951 1.00 68.56 94 CYS A O 1
ATOM 746 N N . SER A 1 95 ? -31.044 3.443 31.762 1.00 69.56 95 SER A N 1
ATOM 747 C CA . SER A 1 95 ? -31.869 4.241 32.678 1.00 69.56 95 SER A CA 1
ATOM 748 C C . SER A 1 95 ? -31.300 5.637 32.954 1.00 69.56 95 SER A C 1
ATOM 750 O O . SER A 1 95 ? -32.042 6.515 33.391 1.00 69.56 95 SER A O 1
ATOM 752 N N . LYS A 1 96 ? -30.000 5.854 32.716 1.00 71.25 96 LYS A N 1
ATOM 753 C CA . LYS A 1 96 ? -29.359 7.170 32.789 1.00 71.25 96 LYS A CA 1
ATOM 754 C C . LYS A 1 96 ? -28.928 7.592 31.381 1.00 71.25 96 LYS A C 1
ATOM 756 O O . LYS A 1 96 ? -28.016 6.982 30.821 1.00 71.25 96 LYS A O 1
ATOM 761 N N . PRO A 1 97 ? -29.559 8.613 30.779 1.00 65.75 97 PRO A N 1
ATOM 762 C CA . PRO A 1 97 ? -29.064 9.150 29.521 1.00 65.75 97 PRO A CA 1
ATOM 763 C C . PRO A 1 97 ? -27.675 9.779 29.743 1.00 65.75 97 PRO A C 1
ATOM 765 O O . PRO A 1 97 ? -27.421 10.381 30.785 1.00 65.75 97 PRO A O 1
ATOM 768 N N . TYR A 1 98 ? -26.782 9.630 28.760 1.00 66.56 98 TYR A N 1
ATOM 769 C CA . TYR A 1 98 ? -25.415 10.190 28.720 1.00 66.56 98 TYR A CA 1
ATOM 770 C C . TYR A 1 98 ? -24.353 9.566 29.642 1.00 66.56 98 TYR A C 1
ATOM 772 O O . TYR A 1 98 ? -23.245 10.094 29.723 1.00 66.56 98 TYR A O 1
ATOM 780 N N . THR A 1 99 ? -24.618 8.433 30.296 1.00 65.19 99 THR A N 1
ATOM 781 C CA . THR A 1 99 ? -23.575 7.704 31.039 1.00 65.19 99 THR A CA 1
ATOM 782 C C . THR A 1 99 ? -22.906 6.643 30.173 1.00 65.19 99 THR A C 1
ATOM 784 O O . THR A 1 99 ? -23.584 5.816 29.564 1.00 65.19 99 THR A O 1
ATOM 787 N N . TYR A 1 100 ? -21.572 6.650 30.141 1.00 61.47 100 TYR A N 1
ATOM 788 C CA . TYR A 1 100 ? -20.791 5.594 29.503 1.00 61.47 100 TYR A CA 1
ATOM 789 C C . TYR A 1 100 ? -20.824 4.341 30.382 1.00 61.47 100 TYR A C 1
ATOM 791 O O . TYR A 1 100 ? -20.627 4.436 31.594 1.00 61.47 100 TYR A O 1
ATOM 799 N N . VAL A 1 101 ? -21.099 3.177 29.792 1.00 65.56 101 VAL A N 1
ATOM 800 C CA . VAL A 1 101 ? -21.177 1.920 30.541 1.00 65.56 101 VAL A CA 1
ATOM 801 C C . VAL A 1 101 ? -19.986 1.042 30.203 1.00 65.56 101 VAL A C 1
ATOM 803 O O . VAL A 1 101 ? -19.842 0.586 29.072 1.00 65.56 101 VAL A O 1
ATOM 806 N N . GLU A 1 102 ? -19.164 0.772 31.212 1.00 66.06 102 GLU A N 1
ATOM 807 C CA . GLU A 1 102 ? -17.973 -0.072 31.086 1.00 66.06 102 GLU A CA 1
ATOM 808 C C . GLU A 1 102 ? -18.234 -1.529 31.491 1.00 66.06 102 GLU A C 1
ATOM 810 O O . GLU A 1 102 ? -17.619 -2.440 30.942 1.00 66.06 102 GLU A O 1
ATOM 815 N N . ASN A 1 103 ? -19.182 -1.757 32.406 1.00 65.12 103 ASN A N 1
ATOM 816 C CA . ASN A 1 103 ? -19.500 -3.077 32.944 1.00 65.12 103 ASN A CA 1
ATOM 817 C C . ASN A 1 103 ? -20.841 -3.575 32.398 1.00 65.12 103 ASN A C 1
ATOM 819 O O . ASN A 1 103 ? -21.900 -3.049 32.743 1.00 65.12 103 ASN A O 1
ATOM 823 N N . PHE A 1 104 ? -20.798 -4.612 31.565 1.00 70.50 104 PHE A N 1
ATOM 824 C CA . PHE A 1 104 ? -21.975 -5.304 31.050 1.00 70.50 104 PHE A CA 1
ATOM 825 C C . PHE A 1 104 ? -21.794 -6.817 31.173 1.00 70.50 104 PHE A C 1
ATOM 827 O O . PHE A 1 104 ? -20.689 -7.341 31.059 1.00 70.50 104 PHE A O 1
ATOM 834 N N . THR A 1 105 ? -22.898 -7.524 31.395 1.00 68.31 105 THR A N 1
ATOM 835 C CA . THR A 1 105 ? -22.945 -8.986 31.425 1.00 68.31 105 THR A CA 1
ATOM 836 C C . THR A 1 105 ? -23.638 -9.482 30.160 1.00 68.31 105 THR A C 1
ATOM 838 O O . THR A 1 105 ? -24.796 -9.140 29.899 1.00 68.31 105 THR A O 1
ATOM 841 N N . CYS A 1 106 ? -22.913 -10.256 29.352 1.00 70.75 106 CYS A N 1
ATOM 842 C CA . CYS A 1 106 ? -23.472 -10.897 28.164 1.00 70.75 106 CYS A CA 1
ATOM 843 C C . CYS A 1 106 ? -24.303 -12.116 28.574 1.00 70.75 106 CYS A C 1
ATOM 845 O O . CYS A 1 106 ? -23.866 -12.903 29.413 1.00 70.75 106 CYS A O 1
ATOM 847 N N . GLY A 1 107 ? -25.498 -12.255 27.997 1.00 65.38 107 GLY A N 1
ATOM 848 C CA . GLY A 1 107 ? -26.336 -13.446 28.161 1.00 65.38 107 GLY A CA 1
ATOM 849 C C . GLY A 1 107 ? -26.048 -14.538 27.128 1.00 65.38 107 GLY A C 1
ATOM 850 O O . GLY A 1 107 ? -26.414 -15.690 27.346 1.00 65.38 107 GLY A O 1
ATOM 851 N N . GLY A 1 108 ? -25.399 -14.190 26.011 1.00 66.31 108 GLY A N 1
ATOM 852 C CA . GLY A 1 108 ? -25.034 -15.138 24.958 1.00 66.31 108 GLY A CA 1
ATOM 853 C C . GLY A 1 108 ? -23.796 -15.977 25.296 1.00 66.31 108 GLY A C 1
ATOM 854 O O . GLY A 1 108 ? -22.854 -15.480 25.912 1.00 66.31 108 GLY A O 1
ATOM 855 N N . ASN A 1 109 ? -23.763 -17.230 24.822 1.00 60.78 109 ASN A N 1
ATOM 856 C CA . ASN A 1 109 ? -22.605 -18.142 24.874 1.00 60.78 109 ASN A CA 1
ATOM 857 C C . ASN A 1 109 ? -21.463 -17.690 23.928 1.00 60.78 109 ASN A C 1
ATOM 859 O O . ASN A 1 109 ? -20.989 -18.464 23.097 1.00 60.78 109 ASN A O 1
ATOM 863 N N . ALA A 1 110 ? -21.050 -16.423 23.989 1.00 62.00 110 ALA A N 1
ATOM 864 C CA . ALA A 1 110 ? -19.977 -15.891 23.158 1.00 62.00 110 ALA A CA 1
ATOM 865 C C . ALA A 1 110 ? -18.610 -16.302 23.725 1.00 62.00 110 ALA A C 1
ATOM 867 O O . ALA A 1 110 ? -18.336 -16.152 24.915 1.00 62.00 110 ALA A O 1
ATOM 868 N N . THR A 1 111 ? -17.731 -16.811 22.865 1.00 63.41 111 THR A N 1
ATOM 869 C CA . THR A 1 111 ? -16.349 -17.156 23.235 1.00 63.41 111 THR A CA 1
ATOM 870 C C . THR A 1 111 ? -15.503 -15.891 23.441 1.00 63.41 111 THR A C 1
ATOM 872 O O . THR A 1 111 ? -15.750 -14.864 22.809 1.00 63.41 111 THR A O 1
ATOM 875 N N . GLU A 1 112 ? -14.454 -15.949 24.276 1.00 64.31 112 GLU A N 1
ATOM 876 C CA . GLU A 1 112 ? -13.535 -14.812 24.515 1.00 64.31 112 GLU A CA 1
ATOM 877 C C . GLU A 1 112 ? -12.959 -14.206 23.223 1.00 64.31 112 GLU A C 1
ATOM 879 O O . GLU A 1 112 ? -12.747 -12.995 23.134 1.00 64.31 112 GLU A O 1
ATOM 884 N N . HIS A 1 113 ? -12.736 -15.034 22.198 1.00 58.38 113 HIS A N 1
ATOM 885 C CA . HIS A 1 113 ? -12.298 -14.574 20.881 1.00 58.38 113 HIS A CA 1
ATOM 886 C C . HIS A 1 113 ? -13.327 -13.661 20.208 1.00 58.38 113 HIS A C 1
ATOM 888 O O . HIS A 1 113 ? -12.958 -12.608 19.689 1.00 58.38 113 HIS A O 1
ATOM 894 N N . GLN A 1 114 ? -14.613 -14.009 20.279 1.00 62.16 114 GLN A N 1
ATOM 895 C CA . GLN A 1 114 ? -15.685 -13.182 19.729 1.00 62.16 114 GLN A CA 1
ATOM 896 C C . GLN A 1 114 ? -15.831 -11.880 20.518 1.00 62.16 114 GLN A C 1
ATOM 898 O O . GLN A 1 114 ? -16.007 -10.827 19.919 1.00 62.16 114 GLN A O 1
ATOM 903 N N . LEU A 1 115 ? -15.642 -11.907 21.844 1.00 64.25 115 LEU A N 1
ATOM 904 C CA . LEU A 1 115 ? -15.630 -10.697 22.676 1.00 64.25 115 LEU A CA 1
ATOM 905 C C . LEU A 1 115 ? -14.484 -9.730 22.319 1.00 64.25 115 LEU A C 1
ATOM 907 O O . LEU A 1 115 ? -14.666 -8.513 22.386 1.00 64.25 115 LEU A O 1
ATOM 911 N N . LYS A 1 116 ? -13.316 -10.235 21.900 1.00 63.81 116 LYS A N 1
ATOM 912 C CA . LYS A 1 116 ? -12.220 -9.392 21.384 1.00 63.81 116 LYS A CA 1
ATOM 913 C C . LYS A 1 116 ? -12.550 -8.773 20.025 1.00 63.81 116 LYS A C 1
ATOM 915 O O . LYS A 1 116 ? -12.260 -7.595 19.819 1.00 63.81 116 LYS A O 1
ATOM 920 N N . GLU A 1 117 ? -13.212 -9.514 19.137 1.00 62.56 117 GLU A N 1
ATOM 921 C CA . GLU A 1 117 ? -13.677 -8.992 17.841 1.00 62.56 117 GLU A CA 1
ATOM 922 C C . GLU A 1 117 ? -14.751 -7.898 17.965 1.00 62.56 117 GLU A C 1
ATOM 924 O O . GLU A 1 117 ? -14.920 -7.084 17.058 1.00 62.56 117 GLU A O 1
ATOM 929 N N . LEU A 1 118 ? -15.422 -7.789 19.114 1.00 60.72 118 LEU A N 1
ATOM 930 C CA . LEU A 1 118 ? -16.406 -6.734 19.378 1.00 60.72 118 LEU A CA 1
ATOM 931 C C . LEU A 1 118 ? -15.800 -5.339 19.575 1.00 60.72 118 LEU A C 1
ATOM 933 O O . LEU A 1 118 ? -16.459 -4.344 19.266 1.00 60.72 118 LEU A O 1
ATOM 937 N N . ARG A 1 119 ? -14.563 -5.258 20.084 1.00 57.72 119 ARG A N 1
ATOM 938 C CA . ARG A 1 119 ? -13.834 -3.988 20.293 1.00 57.72 119 ARG A CA 1
ATOM 939 C C . ARG A 1 119 ? -13.033 -3.561 19.061 1.00 57.72 119 ARG A C 1
ATOM 941 O O . ARG A 1 119 ? -12.515 -2.452 19.010 1.00 57.72 119 ARG A O 1
ATOM 948 N N . LEU A 1 120 ? -12.975 -4.420 18.048 1.00 54.12 120 LEU A N 1
ATOM 949 C CA . LEU A 1 120 ? -12.354 -4.175 16.752 1.00 54.12 120 LEU A CA 1
ATOM 950 C C . LEU A 1 120 ? -13.305 -3.376 15.841 1.00 54.12 120 LEU A C 1
ATOM 952 O O . LEU A 1 120 ? -13.731 -3.844 14.783 1.00 54.12 120 LEU A O 1
ATOM 956 N N . SER A 1 121 ? -13.671 -2.152 16.233 1.00 44.44 121 SER A N 1
ATOM 957 C CA . SER A 1 121 ? -14.377 -1.250 15.311 1.00 44.44 121 SER A CA 1
ATOM 958 C C . SER A 1 121 ? -13.440 -0.237 14.694 1.00 44.44 121 SER A C 1
ATOM 960 O O . SER A 1 121 ? -12.659 0.425 15.372 1.00 44.44 121 SER A O 1
ATOM 962 N N . PHE A 1 122 ? -13.580 -0.126 13.380 1.00 40.69 122 PHE A N 1
ATOM 963 C CA . PHE A 1 122 ? -12.828 0.764 12.523 1.00 40.69 122 PHE A CA 1
ATOM 964 C C . PHE A 1 122 ? -13.261 2.213 12.741 1.00 40.69 122 PHE A C 1
ATOM 966 O O . PHE A 1 122 ? -14.456 2.480 12.899 1.00 40.69 122 PHE A O 1
ATOM 973 N N . MET A 1 123 ? -12.264 3.097 12.733 1.00 37.16 123 MET A N 1
ATOM 974 C CA . MET A 1 123 ? -12.415 4.512 12.404 1.00 37.16 123 MET A CA 1
ATOM 975 C C . MET A 1 123 ? -12.770 4.670 10.923 1.00 37.16 123 MET A C 1
ATOM 977 O O . MET A 1 123 ? -12.312 3.819 10.122 1.00 37.16 123 MET A O 1
#

pLDDT: mean 74.88, std 12.95, range [37.16, 94.75]

InterPro domains:
  IPR036938 Phosphatidic acid phosphatase type 2/haloperoxidase superfamily [SSF48317] (49-94)
  IPR043216 Phosphatidic acid phosphatases-like [PTHR10165] (2-122)

Foldseek 3Di:
DVVVCVLVVVLVVLCVVLVVCVVVVPDDPDDFDQDQDPPHGDDRSVVSSVVVSVVVVVVVVVVVVVQQVCLVPVQDFDPCCCVAQVFPCVVVVPVDPPDDDDDTHGPHPDDPVVVSVRSRDGD

Organism: Rhipicephalus microplus (NCBI:txid6941)

Sequence (123 aa):
MLYAYGILIPITVMVVLEGTRARMRVHETVITSKKLLLRWPVPPALQVLYVMICVFLMGAATSQLITDIAKYTIGRLRPHFFDLCQPLNLKALCSKPYTYVENFTCGGNATEHQLKELRLSFM

Radius of gyration: 25.66 Å; chains: 1; bounding box: 62×30×60 Å

Secondary structure (DSSP, 8-state):
-HHHHHHHHHHHHHHHHHHHHHHTTPPPSS------BTTB---HHHHHHHHHHHHHHHHHHHHHHHHHHHHHHH-B--THHHHHH-BTTHHHHTTSTT-------B-S---HHHHHHTS-B--